Protein AF-A0A2M7ITK6-F1 (afdb_monomer_lite)

Foldseek 3Di:
DDDDDPPPPPPPPPDPDPLPPDDDDDDQVPFDWDWDDDPVWIKTWRWDDDVVDIDIDIDID

Structure (mmCIF, N/CA/C/O backbone):
data_AF-A0A2M7ITK6-F1
#
_entry.id   AF-A0A2M7ITK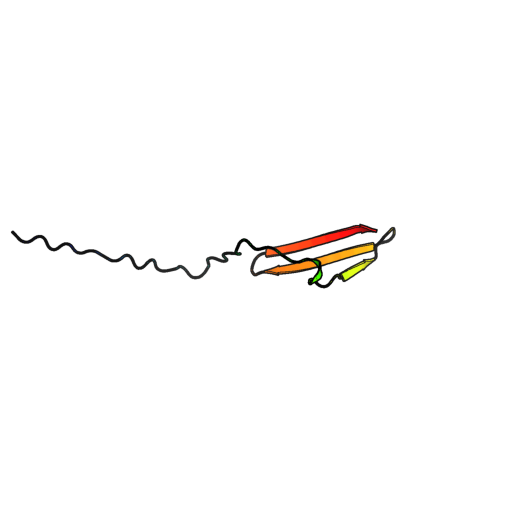6-F1
#
loop_
_atom_site.group_PDB
_atom_site.id
_atom_site.type_symbol
_atom_site.label_atom_id
_atom_site.label_alt_id
_atom_site.label_comp_id
_atom_site.label_asym_id
_atom_site.label_entity_id
_atom_site.label_seq_id
_atom_site.pdbx_PDB_ins_code
_atom_site.Cartn_x
_atom_site.Cartn_y
_atom_site.Cartn_z
_atom_site.occupancy
_atom_site.B_iso_or_equiv
_atom_site.auth_seq_id
_atom_site.auth_comp_id
_atom_site.auth_asym_id
_atom_site.auth_atom_id
_atom_site.pdbx_PDB_model_num
ATOM 1 N N . MET A 1 1 ? -33.306 -15.381 55.749 1.00 44.47 1 MET A N 1
ATOM 2 C CA . MET A 1 1 ? -31.910 -15.739 55.409 1.00 44.47 1 MET A CA 1
ATOM 3 C C . MET A 1 1 ? -31.648 -15.173 54.033 1.00 44.47 1 MET A C 1
ATOM 5 O O . MET A 1 1 ? -31.901 -15.826 53.027 1.00 44.47 1 MET A O 1
ATOM 9 N N . ASP A 1 2 ? -31.260 -13.906 54.026 1.00 38.88 2 ASP A N 1
ATOM 10 C CA . ASP A 1 2 ? -31.159 -13.086 52.828 1.00 38.88 2 ASP A CA 1
ATOM 11 C C . ASP A 1 2 ? -29.862 -13.393 52.092 1.00 38.88 2 ASP A C 1
ATO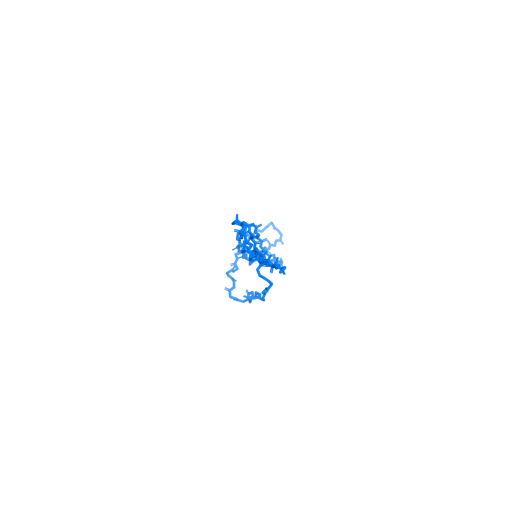M 13 O O . ASP A 1 2 ? -28.778 -13.362 52.674 1.00 38.88 2 ASP A O 1
ATOM 17 N N . LYS A 1 3 ? -29.966 -13.691 50.797 1.00 40.75 3 LYS A N 1
ATOM 18 C CA . LYS A 1 3 ? -28.813 -13.734 49.900 1.00 40.75 3 LYS A CA 1
ATOM 19 C C . LYS A 1 3 ? -28.932 -12.570 48.929 1.00 40.75 3 LYS A C 1
ATOM 21 O O . LYS A 1 3 ? -29.659 -12.642 47.943 1.00 40.75 3 LYS A O 1
ATOM 26 N N . ILE A 1 4 ? -28.211 -11.495 49.228 1.00 46.69 4 ILE A N 1
ATOM 27 C CA . ILE A 1 4 ? -27.957 -10.409 48.283 1.00 46.69 4 ILE A CA 1
ATOM 28 C C . ILE A 1 4 ? -26.959 -10.946 47.255 1.00 46.69 4 ILE A C 1
ATOM 30 O O . ILE A 1 4 ? -25.810 -11.236 47.584 1.00 46.69 4 ILE A O 1
ATOM 34 N N . VAL A 1 5 ? -27.395 -11.099 46.006 1.00 51.03 5 VAL A N 1
ATOM 35 C CA . VAL A 1 5 ? -26.498 -11.380 44.879 1.00 51.03 5 VAL A CA 1
ATOM 36 C C . VAL A 1 5 ? -26.076 -10.040 44.289 1.00 51.03 5 VAL A C 1
ATOM 38 O O . VAL A 1 5 ? -26.810 -9.431 43.513 1.00 51.03 5 VAL A O 1
ATOM 41 N N . VAL A 1 6 ? -24.883 -9.568 44.654 1.00 49.56 6 VAL A N 1
ATOM 42 C CA . VAL A 1 6 ? -24.255 -8.426 43.982 1.00 49.56 6 VAL A CA 1
ATOM 43 C C . VAL A 1 6 ? -23.684 -8.929 42.659 1.00 49.56 6 VAL A C 1
ATOM 45 O O . VAL A 1 6 ? -22.573 -9.449 42.592 1.00 49.56 6 VAL A O 1
ATOM 48 N N . ARG A 1 7 ? -24.463 -8.807 41.581 1.00 49.41 7 ARG A N 1
ATOM 49 C CA . ARG A 1 7 ? -23.956 -9.010 40.223 1.00 49.41 7 ARG A CA 1
ATOM 50 C C . ARG A 1 7 ? -23.238 -7.733 39.804 1.00 49.41 7 ARG A C 1
ATOM 52 O O . ARG A 1 7 ? -23.857 -6.821 39.265 1.00 49.41 7 ARG A O 1
ATOM 59 N N . ILE A 1 8 ? -21.935 -7.668 40.062 1.00 56.81 8 ILE A N 1
ATOM 60 C CA . ILE A 1 8 ? -21.075 -6.662 39.438 1.00 56.81 8 ILE A CA 1
ATOM 61 C C . ILE A 1 8 ? -21.167 -6.909 37.928 1.00 56.81 8 ILE A C 1
ATOM 63 O O . ILE A 1 8 ? -20.668 -7.916 37.423 1.00 56.81 8 ILE A O 1
ATOM 67 N N . LYS A 1 9 ? -21.861 -6.030 37.195 1.00 52.94 9 LYS A N 1
ATOM 68 C CA . LYS A 1 9 ? -21.664 -5.930 35.750 1.00 52.94 9 LYS A CA 1
ATOM 69 C C . LYS A 1 9 ? -20.231 -5.436 35.581 1.00 52.94 9 LYS A C 1
ATOM 71 O O . LYS A 1 9 ? -19.959 -4.267 35.821 1.00 52.94 9 LYS A O 1
ATOM 76 N N . GLN A 1 10 ? -19.306 -6.332 35.239 1.00 53.72 10 GLN A N 1
ATOM 77 C CA . GLN A 1 10 ? -18.025 -5.923 34.675 1.00 53.72 10 GLN A CA 1
ATOM 78 C C . GLN A 1 10 ? -18.333 -5.239 33.342 1.00 53.72 10 GLN A C 1
ATOM 80 O O . GLN A 1 10 ? -18.384 -5.874 32.290 1.00 53.72 10 GLN A O 1
ATOM 85 N N . GLU A 1 11 ? -18.599 -3.939 33.387 1.00 56.12 11 GLU A N 1
ATOM 86 C CA . GLU A 1 11 ? -18.410 -3.088 32.226 1.00 56.12 11 GLU A CA 1
ATOM 87 C C . GLU A 1 11 ? -16.909 -3.100 31.963 1.00 56.12 11 GLU A C 1
ATOM 89 O O . GLU A 1 11 ? -16.122 -2.461 32.659 1.00 56.12 11 GLU A O 1
ATOM 94 N N . ARG A 1 12 ? -16.500 -3.957 31.021 1.00 58.16 12 ARG A N 1
ATOM 95 C CA . ARG A 1 12 ? -15.137 -4.014 30.503 1.00 58.16 12 ARG A CA 1
ATOM 96 C C . ARG A 1 12 ? -14.747 -2.587 30.137 1.00 58.16 12 ARG A C 1
ATOM 98 O O . ARG A 1 12 ? -15.251 -2.052 29.150 1.00 58.16 12 ARG A O 1
ATOM 105 N N . LEU A 1 13 ? -13.859 -1.982 30.924 1.00 55.31 13 LEU A N 1
ATOM 106 C CA . LEU A 1 13 ? -13.136 -0.791 30.509 1.00 55.31 13 LEU A CA 1
ATOM 107 C C . LEU A 1 13 ? -12.420 -1.190 29.218 1.00 55.31 13 LEU A C 1
ATOM 109 O O . LEU A 1 13 ? -11.476 -1.979 29.244 1.00 55.31 13 LEU A O 1
ATOM 113 N N . LYS A 1 14 ? -12.933 -0.731 28.073 1.00 53.97 14 LYS A N 1
ATOM 114 C CA . LYS A 1 14 ? -12.195 -0.799 26.817 1.00 53.97 14 LYS A CA 1
ATOM 115 C C . LYS A 1 14 ? -10.982 0.090 27.024 1.00 53.97 14 LYS A C 1
ATOM 117 O O . LYS A 1 14 ? -11.094 1.311 26.995 1.00 53.97 14 LYS A O 1
ATOM 122 N N . THR A 1 15 ? -9.840 -0.521 27.293 1.00 46.00 15 THR A N 1
ATOM 123 C CA . THR A 1 15 ? -8.553 0.138 27.130 1.00 46.00 15 THR A CA 1
ATOM 124 C C . THR A 1 15 ? -8.517 0.717 25.719 1.00 46.00 15 THR A C 1
ATOM 126 O O . THR A 1 15 ? -8.611 -0.021 24.738 1.00 46.00 15 THR A O 1
ATOM 129 N N . LEU A 1 16 ? -8.462 2.048 25.623 1.00 55.81 16 LEU A N 1
ATOM 130 C CA . LEU A 1 16 ? -8.129 2.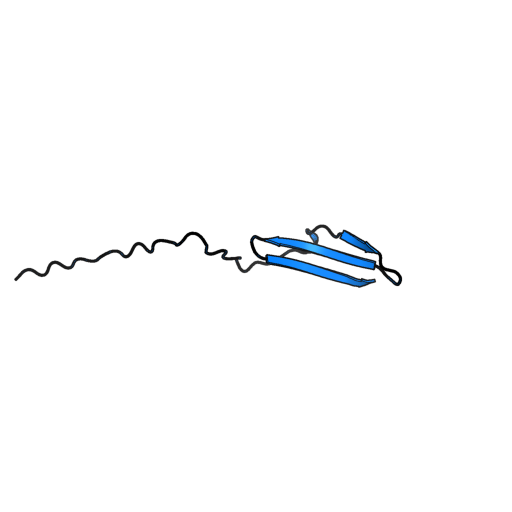758 24.394 1.00 55.81 16 LEU A CA 1
ATOM 131 C C . LEU A 1 16 ? -6.724 2.306 23.999 1.00 55.81 16 LEU A C 1
ATOM 133 O O . LEU A 1 16 ? -5.771 2.701 24.664 1.00 55.81 16 LEU A O 1
ATOM 137 N N . ASN A 1 17 ? -6.650 1.375 23.045 1.00 57.91 17 ASN A N 1
ATOM 138 C CA . ASN A 1 17 ? -5.549 1.096 22.106 1.00 57.91 17 ASN A CA 1
ATOM 139 C C . ASN A 1 17 ? -5.644 -0.342 21.566 1.00 57.91 17 ASN A C 1
ATOM 141 O O . ASN A 1 17 ? -4.649 -1.054 21.454 1.00 57.91 17 ASN A O 1
ATOM 145 N N . GLU A 1 18 ? -6.848 -0.793 21.217 1.00 59.19 18 GLU A N 1
ATOM 146 C CA . GLU A 1 18 ? -6.965 -1.881 20.251 1.00 59.19 18 GLU A CA 1
ATOM 147 C C . GLU A 1 18 ? -6.887 -1.229 18.864 1.00 59.19 18 GLU A C 1
ATOM 149 O O . GLU A 1 18 ? -7.909 -0.802 18.325 1.00 59.19 18 GLU A O 1
ATOM 154 N N . GLU A 1 19 ? -5.684 -1.106 18.289 1.00 64.44 19 GLU A N 1
ATOM 155 C CA . GLU A 1 19 ? -5.533 -0.881 16.842 1.00 64.44 19 GLU A CA 1
ATOM 156 C C . GLU A 1 19 ? -5.986 -2.152 16.105 1.00 64.44 19 GLU A C 1
ATOM 158 O O . GLU A 1 19 ? -5.204 -2.900 15.523 1.00 64.44 19 GLU A O 1
ATOM 163 N N . ASN A 1 20 ? -7.281 -2.456 16.206 1.00 70.75 20 ASN A N 1
ATOM 164 C CA . ASN A 1 20 ? -7.911 -3.550 15.496 1.00 70.75 20 ASN A CA 1
ATOM 165 C C . ASN A 1 20 ? -7.981 -3.144 14.031 1.00 70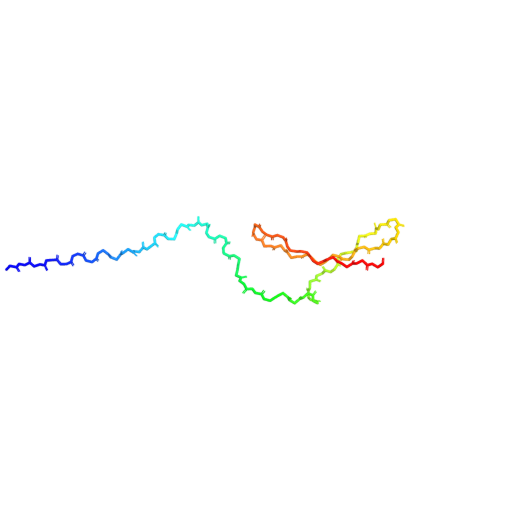.75 20 ASN A C 1
ATOM 167 O O . ASN A 1 20 ? -8.869 -2.394 13.627 1.00 70.75 20 ASN A O 1
ATOM 171 N N . ILE A 1 21 ? -7.040 -3.639 13.237 1.00 77.38 21 ILE A N 1
ATOM 172 C CA . ILE A 1 21 ? -7.126 -3.561 11.785 1.00 77.38 21 ILE A CA 1
ATOM 173 C C . ILE A 1 21 ? -8.138 -4.631 11.363 1.00 77.38 21 ILE A C 1
ATOM 175 O O . ILE A 1 21 ? -7.847 -5.822 11.504 1.00 77.38 21 ILE A O 1
ATOM 179 N N . PRO A 1 22 ? -9.348 -4.252 10.909 1.00 80.88 22 PRO A N 1
ATOM 180 C CA . PRO A 1 22 ? -10.358 -5.230 10.545 1.00 80.88 22 PRO A CA 1
ATOM 181 C C . PRO A 1 22 ? -9.878 -6.053 9.348 1.00 80.88 22 PRO A C 1
ATOM 183 O O . PRO A 1 22 ? -9.234 -5.533 8.433 1.00 80.88 22 PRO A O 1
ATOM 186 N N . PHE A 1 23 ? -10.227 -7.340 9.331 1.00 85.19 23 PHE A N 1
ATOM 187 C CA . PHE A 1 23 ? -10.026 -8.160 8.144 1.00 85.19 23 PHE A CA 1
ATOM 188 C C . PHE A 1 23 ? -10.959 -7.662 7.035 1.00 85.19 23 PHE A C 1
ATOM 190 O O . PHE A 1 23 ? -12.180 -7.683 7.190 1.00 85.19 23 PHE A O 1
ATOM 197 N N . GLN A 1 24 ? -10.383 -7.187 5.934 1.00 88.19 24 GLN A N 1
ATOM 198 C CA . GLN A 1 24 ? -11.113 -6.583 4.823 1.00 88.19 24 GLN A CA 1
ATOM 199 C C . GLN A 1 24 ? -10.470 -6.938 3.484 1.00 88.19 24 GLN A C 1
ATOM 201 O O . GLN A 1 24 ? -9.305 -7.329 3.416 1.00 88.19 24 GLN A O 1
ATOM 206 N N . ILE A 1 25 ? -11.241 -6.769 2.414 1.00 94.06 25 ILE A N 1
ATOM 207 C CA . ILE A 1 25 ? -10.779 -6.941 1.037 1.00 94.06 25 ILE A CA 1
ATOM 208 C C . ILE A 1 25 ? -10.346 -5.569 0.513 1.00 94.06 25 ILE A C 1
ATOM 210 O O . ILE A 1 25 ? -11.091 -4.600 0.640 1.00 94.06 25 ILE A O 1
ATOM 214 N N . ILE A 1 26 ? -9.153 -5.491 -0.076 1.00 93.88 26 ILE A N 1
ATOM 215 C CA . ILE A 1 26 ? -8.646 -4.282 -0.736 1.00 93.88 26 ILE A CA 1
ATOM 216 C C . ILE A 1 26 ? -8.846 -4.451 -2.241 1.00 93.88 26 ILE A C 1
ATOM 218 O O . ILE A 1 26 ? -8.315 -5.393 -2.831 1.00 93.88 26 ILE A O 1
ATOM 222 N N . ASP A 1 27 ? -9.592 -3.535 -2.860 1.00 95.06 27 ASP A N 1
ATOM 223 C CA . ASP A 1 27 ? -9.654 -3.430 -4.318 1.00 95.06 27 ASP A CA 1
ATOM 224 C C . ASP A 1 27 ? -8.454 -2.629 -4.829 1.00 95.06 27 ASP A C 1
ATOM 226 O O . ASP A 1 27 ? -8.436 -1.397 -4.804 1.00 95.06 27 ASP A O 1
ATOM 230 N N . TRP A 1 28 ? -7.428 -3.350 -5.276 1.00 94.12 28 TRP A N 1
ATOM 231 C CA . TRP A 1 28 ? -6.170 -2.768 -5.741 1.00 94.12 28 TRP A CA 1
ATOM 232 C C . TRP A 1 28 ? -6.314 -1.913 -7.002 1.00 94.12 28 TRP A C 1
ATOM 234 O O . TRP A 1 28 ? -5.468 -1.052 -7.222 1.00 94.12 28 TRP A O 1
ATOM 244 N N . ASN A 1 29 ? -7.387 -2.079 -7.786 1.00 94.12 29 ASN A N 1
ATOM 245 C CA . ASN A 1 29 ? -7.627 -1.252 -8.974 1.00 94.12 29 ASN A CA 1
ATOM 246 C C . ASN A 1 29 ? -7.959 0.205 -8.618 1.00 94.12 29 ASN A C 1
ATOM 248 O O . ASN A 1 29 ? -7.780 1.093 -9.445 1.00 94.12 29 ASN A O 1
ATOM 252 N N . ASN A 1 30 ? -8.427 0.446 -7.389 1.00 94.75 30 ASN A N 1
ATOM 253 C CA . ASN A 1 30 ? -8.766 1.776 -6.882 1.00 94.75 30 ASN A CA 1
ATOM 254 C C . ASN A 1 30 ? -7.633 2.423 -6.068 1.00 94.75 30 ASN A C 1
ATOM 256 O O . ASN A 1 30 ? -7.787 3.543 -5.584 1.00 94.75 30 ASN A O 1
ATOM 260 N N . VAL A 1 31 ? -6.500 1.737 -5.890 1.00 96.31 31 VAL A N 1
ATOM 261 C CA . VAL A 1 31 ? -5.336 2.274 -5.177 1.00 96.31 31 VAL A CA 1
ATOM 262 C C . VAL A 1 31 ? -4.390 2.908 -6.188 1.00 96.31 31 VAL A C 1
ATOM 264 O O . VAL A 1 31 ? -3.987 2.251 -7.141 1.00 96.31 31 VAL A O 1
ATOM 267 N N . GLU A 1 32 ? -3.988 4.158 -5.957 1.00 96.69 32 GLU A N 1
ATOM 268 C CA . GLU A 1 32 ? -3.046 4.858 -6.833 1.00 96.69 32 GLU A CA 1
ATOM 269 C C . GLU A 1 32 ? -1.718 4.091 -6.959 1.00 96.69 32 GLU A C 1
ATOM 271 O O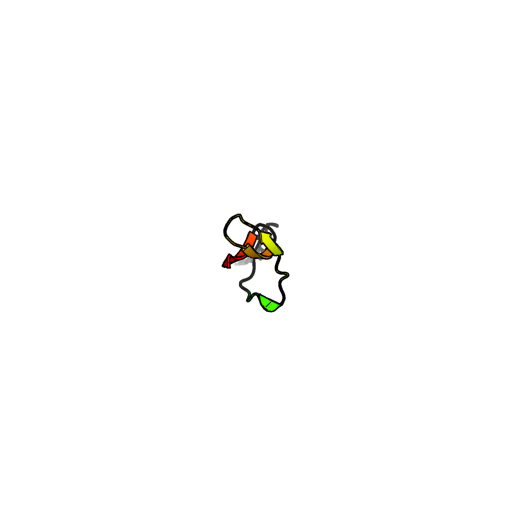 . GLU A 1 32 ? -1.097 3.696 -5.964 1.00 96.69 32 GLU A O 1
ATOM 276 N N . THR A 1 33 ? -1.292 3.882 -8.205 1.00 97.25 33 THR A N 1
ATOM 277 C CA . THR A 1 33 ? -0.005 3.272 -8.535 1.00 97.25 33 THR A CA 1
ATOM 278 C C . THR A 1 33 ? 1.052 4.359 -8.666 1.00 97.25 33 THR A C 1
ATOM 280 O O . THR A 1 33 ? 0.909 5.278 -9.467 1.00 97.25 33 THR A O 1
ATOM 283 N N . THR A 1 34 ? 2.160 4.212 -7.945 1.00 97.56 34 THR A N 1
ATOM 284 C CA . THR A 1 34 ? 3.344 5.070 -8.102 1.00 97.56 34 THR A CA 1
ATOM 285 C C . THR A 1 34 ? 4.451 4.311 -8.824 1.00 97.56 34 THR A C 1
ATOM 287 O O . THR A 1 34 ? 4.734 3.161 -8.488 1.00 97.56 34 THR A O 1
ATOM 290 N N . GLU A 1 35 ? 5.067 4.931 -9.829 1.00 97.69 35 GLU A N 1
ATOM 291 C CA . GLU A 1 35 ? 6.178 4.346 -10.587 1.00 97.69 35 GLU A CA 1
ATOM 292 C C . GLU A 1 35 ? 7.524 4.748 -9.971 1.00 97.69 35 GLU A C 1
ATOM 294 O O . GLU A 1 35 ? 7.786 5.924 -9.714 1.00 97.69 35 GLU A O 1
ATOM 299 N N . HIS A 1 36 ? 8.393 3.760 -9.773 1.00 96.69 36 HIS A N 1
ATOM 300 C CA . HIS A 1 36 ? 9.751 3.911 -9.262 1.00 96.69 36 HIS A CA 1
ATOM 301 C C . HIS A 1 36 ? 10.718 3.326 -10.284 1.00 96.69 36 HIS A C 1
ATOM 303 O O . HIS A 1 36 ? 10.824 2.107 -10.432 1.00 96.69 36 HIS A O 1
ATOM 309 N N . LYS A 1 37 ? 11.413 4.201 -11.009 1.00 97.06 37 LYS A N 1
ATOM 310 C CA . LYS A 1 37 ? 12.361 3.801 -12.053 1.00 97.06 37 LYS A CA 1
ATOM 311 C C . LYS A 1 37 ? 13.656 3.285 -11.431 1.00 97.06 37 LYS A C 1
ATOM 313 O O . LYS A 1 37 ? 14.254 3.962 -10.597 1.00 97.06 37 LYS A O 1
ATOM 318 N N . GLY A 1 38 ? 14.079 2.097 -11.850 1.00 94.06 38 GLY A N 1
ATOM 319 C CA . GLY A 1 38 ? 15.390 1.523 -11.562 1.00 94.06 38 GLY A CA 1
ATOM 320 C C . GLY A 1 38 ? 16.303 1.568 -12.788 1.00 94.06 38 GLY A C 1
ATOM 321 O O . GLY A 1 38 ? 15.917 2.034 -13.857 1.00 94.06 38 GLY A O 1
ATOM 322 N N . GLU A 1 39 ? 17.526 1.059 -12.645 1.00 93.81 39 GLU A N 1
ATOM 323 C CA . GLU A 1 39 ? 18.505 1.040 -13.744 1.00 93.81 39 GLU A CA 1
ATOM 324 C C . GLU A 1 39 ? 18.132 0.056 -14.865 1.00 93.81 39 GLU A C 1
ATOM 326 O O . GLU A 1 39 ? 18.402 0.322 -16.033 1.00 93.81 39 GLU A O 1
ATOM 331 N N . GLN A 1 40 ? 17.510 -1.076 -14.518 1.00 92.88 40 GLN A N 1
ATOM 332 C CA . GLN A 1 40 ? 17.197 -2.174 -15.448 1.00 92.88 40 GLN A CA 1
ATOM 333 C C . GLN A 1 40 ? 15.693 -2.418 -15.643 1.00 92.88 40 GLN A C 1
ATOM 335 O O . GLN A 1 40 ? 15.314 -3.369 -16.317 1.00 92.88 40 GLN A O 1
ATOM 340 N N . GLY A 1 41 ? 14.831 -1.590 -15.053 1.00 94.75 41 GLY A N 1
ATOM 341 C CA . GLY A 1 41 ? 13.383 -1.790 -15.090 1.00 94.75 41 GLY A CA 1
ATOM 342 C C . GLY A 1 41 ? 12.640 -0.777 -14.231 1.00 94.75 41 GLY A C 1
ATOM 343 O O . GLY A 1 41 ? 13.238 0.163 -13.704 1.00 94.75 41 GLY A O 1
ATOM 344 N N . SER A 1 42 ? 11.334 -0.973 -14.075 1.00 97.56 42 SER A N 1
ATOM 345 C CA . SER A 1 42 ? 10.483 -0.107 -13.252 1.00 97.56 42 SER A CA 1
ATOM 346 C C . SER A 1 42 ? 9.701 -0.923 -12.236 1.00 97.56 42 SER A C 1
ATOM 348 O O . SER A 1 42 ? 9.280 -2.046 -12.508 1.00 97.56 42 SER A O 1
ATOM 350 N N . ALA A 1 43 ? 9.521 -0.352 -11.049 1.00 97.50 43 ALA A N 1
ATOM 351 C CA . ALA A 1 43 ? 8.691 -0.913 -9.999 1.00 97.50 43 ALA A CA 1
ATOM 352 C C . ALA A 1 43 ? 7.423 -0.070 -9.842 1.00 97.50 43 ALA A C 1
ATOM 354 O O . ALA A 1 43 ? 7.484 1.141 -9.646 1.00 97.50 43 ALA A O 1
ATOM 355 N N . PHE A 1 44 ? 6.271 -0.720 -9.885 1.00 97.50 44 PHE A N 1
ATOM 356 C CA . PHE A 1 44 ? 4.958 -0.106 -9.741 1.00 97.50 44 PHE A CA 1
ATOM 357 C C . PHE A 1 44 ? 4.410 -0.443 -8.362 1.00 97.50 44 PHE A C 1
ATOM 359 O O . PHE A 1 44 ? 4.310 -1.615 -8.001 1.00 97.50 44 PHE A O 1
ATOM 366 N N . TRP A 1 45 ? 4.141 0.578 -7.556 1.00 97.75 45 TRP A N 1
ATOM 367 C CA . TRP A 1 45 ? 3.791 0.439 -6.146 1.00 97.75 45 TRP A CA 1
ATOM 368 C C . TRP A 1 45 ? 2.366 0.922 -5.903 1.00 97.75 45 TRP A C 1
ATOM 370 O O . TRP A 1 45 ? 2.103 2.119 -6.016 1.00 97.75 45 TRP A O 1
ATOM 380 N N . ASN A 1 46 ? 1.492 0.033 -5.438 1.00 98.25 46 ASN A N 1
ATOM 381 C CA . ASN A 1 46 ? 0.185 0.383 -4.880 1.00 98.25 46 ASN A CA 1
ATOM 382 C C . ASN A 1 46 ? 0.292 0.315 -3.357 1.00 98.25 46 ASN A C 1
ATOM 384 O O . ASN A 1 46 ? 0.555 -0.755 -2.806 1.00 98.25 46 ASN A O 1
ATOM 388 N N . THR A 1 47 ? 0.147 1.450 -2.667 1.00 97.00 47 THR A N 1
ATOM 389 C CA . THR A 1 47 ? 0.370 1.538 -1.212 1.00 97.00 47 THR A CA 1
ATOM 390 C C . THR A 1 47 ? -0.917 1.891 -0.479 1.00 97.00 47 THR A C 1
ATOM 392 O O . THR A 1 47 ? -1.551 2.890 -0.798 1.00 97.00 47 THR A O 1
ATOM 395 N N . VAL A 1 48 ? -1.251 1.121 0.557 1.00 95.06 48 VAL A N 1
ATOM 396 C CA . VAL A 1 48 ? -2.327 1.430 1.506 1.00 95.06 48 VAL A CA 1
ATOM 397 C C . VAL A 1 48 ? -1.725 1.583 2.902 1.00 95.06 48 VAL A C 1
ATOM 399 O O . VAL A 1 48 ? -0.946 0.737 3.352 1.00 95.06 48 VAL A O 1
ATOM 402 N N . GLN A 1 49 ? -2.073 2.671 3.588 1.00 92.75 49 GLN A N 1
ATOM 403 C CA . GLN A 1 49 ? -1.602 2.980 4.936 1.00 92.75 49 GLN A CA 1
ATOM 404 C C . GLN A 1 49 ? -2.771 2.934 5.925 1.00 92.75 49 GLN A C 1
ATOM 406 O O . GLN A 1 49 ? -3.729 3.691 5.800 1.00 92.75 49 GLN A O 1
ATOM 411 N N . PHE A 1 50 ? -2.649 2.081 6.935 1.00 89.62 50 PHE A N 1
ATOM 412 C CA . PHE A 1 50 ? -3.491 2.049 8.128 1.00 89.62 50 PHE A CA 1
ATOM 413 C C . PHE A 1 50 ? -2.689 2.558 9.339 1.00 89.62 50 PHE A C 1
ATOM 415 O O . PHE A 1 50 ? -1.453 2.622 9.272 1.00 89.62 50 PHE A O 1
ATOM 422 N N . PRO A 1 51 ? -3.341 2.910 10.460 1.00 87.62 51 PRO A N 1
ATOM 423 C CA . PRO A 1 51 ? -2.645 3.055 11.738 1.00 87.62 51 PRO A CA 1
ATOM 424 C C . PRO A 1 51 ? -1.838 1.782 12.035 1.00 87.62 51 PRO A C 1
ATOM 426 O O . PRO A 1 51 ? -2.349 0.676 11.863 1.00 87.62 51 PRO A O 1
ATOM 429 N N . GLY A 1 52 ? -0.543 1.933 12.318 1.00 86.62 52 GLY A N 1
ATOM 430 C CA . GLY A 1 52 ? 0.342 0.814 12.665 1.00 86.62 52 GLY A CA 1
ATOM 431 C C . GLY A 1 52 ? 0.708 -0.171 11.541 1.00 86.62 52 GLY A C 1
ATOM 432 O O . GLY A 1 52 ? 1.601 -0.993 11.742 1.00 86.62 52 GLY A O 1
ATOM 433 N N . LEU A 1 53 ? 0.099 -0.096 10.348 1.00 88.44 53 LEU A N 1
ATOM 434 C CA . LEU A 1 53 ? 0.330 -1.053 9.257 1.00 88.44 53 LEU A CA 1
ATOM 435 C C . LEU A 1 53 ? 0.387 -0.384 7.885 1.00 88.44 53 LEU A C 1
ATOM 437 O O . LEU A 1 53 ? -0.523 0.331 7.476 1.00 88.44 53 LEU A O 1
ATOM 441 N N . ARG A 1 54 ? 1.430 -0.708 7.120 1.00 93.56 54 ARG A N 1
ATOM 442 C CA . ARG A 1 54 ? 1.559 -0.319 5.715 1.00 93.56 54 ARG A CA 1
ATOM 443 C C . ARG A 1 54 ? 1.581 -1.560 4.839 1.00 93.56 54 ARG A C 1
ATOM 445 O O . ARG A 1 54 ? 2.458 -2.404 5.002 1.00 93.56 54 ARG A O 1
ATOM 452 N N . ILE A 1 55 ? 0.659 -1.634 3.888 1.00 94.56 55 ILE A N 1
ATOM 453 C CA . ILE A 1 55 ? 0.569 -2.725 2.917 1.00 94.56 55 ILE A CA 1
ATOM 454 C C . ILE A 1 55 ? 0.944 -2.168 1.548 1.00 94.56 55 ILE A C 1
ATOM 456 O O . ILE A 1 55 ? 0.504 -1.082 1.168 1.00 94.56 55 ILE A O 1
ATOM 460 N N . ARG A 1 56 ? 1.769 -2.902 0.802 1.00 96.88 56 ARG A N 1
ATOM 461 C CA . ARG A 1 56 ? 2.140 -2.534 -0.561 1.00 96.88 56 ARG A CA 1
ATOM 462 C C . ARG A 1 56 ? 2.185 -3.761 -1.455 1.00 96.88 56 ARG A C 1
ATOM 464 O O . ARG A 1 56 ? 2.815 -4.749 -1.092 1.00 96.88 56 ARG A O 1
ATOM 471 N N . ILE A 1 57 ? 1.574 -3.652 -2.629 1.00 96.56 57 ILE A N 1
ATOM 472 C CA . ILE A 1 57 ? 1.837 -4.551 -3.753 1.00 96.56 57 ILE A CA 1
ATOM 473 C C . ILE A 1 57 ? 2.860 -3.874 -4.657 1.00 96.56 57 ILE A C 1
ATOM 475 O O . ILE A 1 57 ? 2.743 -2.683 -4.952 1.00 96.56 57 ILE A O 1
ATOM 479 N N . VAL A 1 58 ? 3.886 -4.633 -5.040 1.00 96.94 58 VAL A N 1
ATOM 480 C CA . VAL A 1 58 ? 4.933 -4.189 -5.958 1.00 96.94 58 VAL A CA 1
ATOM 481 C C . VAL A 1 58 ? 4.951 -5.115 -7.163 1.00 96.94 58 VAL A C 1
ATOM 483 O O . VAL A 1 58 ? 5.107 -6.325 -7.006 1.00 96.94 58 VAL A O 1
ATOM 486 N N . THR A 1 59 ? 4.836 -4.528 -8.348 1.00 96.88 59 THR A N 1
ATOM 487 C CA . THR A 1 59 ? 4.983 -5.225 -9.628 1.00 96.88 59 THR A CA 1
ATOM 488 C C . THR A 1 59 ? 6.209 -4.680 -10.348 1.00 96.88 59 THR A C 1
ATOM 490 O O . THR A 1 59 ? 6.445 -3.474 -10.320 1.00 96.88 59 THR A O 1
ATOM 493 N N . TYR A 1 60 ? 6.983 -5.549 -10.991 1.00 96.00 60 TYR A N 1
ATOM 494 C CA . TYR A 1 60 ? 8.163 -5.172 -11.770 1.00 96.00 60 TYR A CA 1
ATOM 495 C C . TYR A 1 60 ? 7.899 -5.404 -13.258 1.00 96.00 60 TY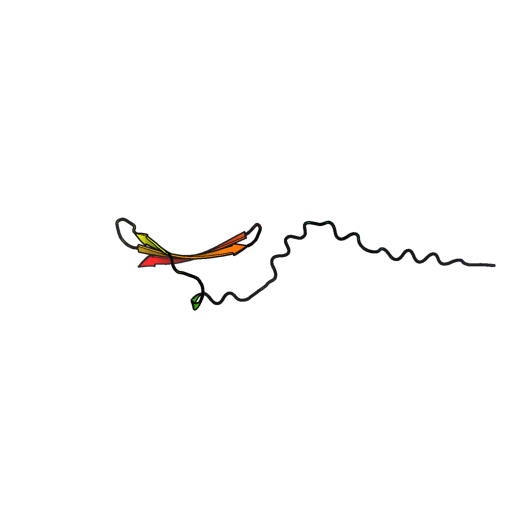R A C 1
ATOM 497 O O . TYR A 1 60 ? 7.210 -6.366 -13.608 1.00 96.00 60 TYR A O 1
ATOM 505 N N . SER A 1 61 ? 8.437 -4.528 -14.107 1.00 90.25 61 SER A N 1
ATOM 506 C CA . SER A 1 61 ? 8.495 -4.691 -15.567 1.00 90.25 61 SER A CA 1
ATOM 507 C C . SER A 1 61 ? 9.903 -5.012 -16.032 1.00 90.25 61 SER A C 1
ATOM 509 O O . SER A 1 61 ? 10.809 -4.294 -15.540 1.00 90.25 61 SER A O 1
#

pLDDT: mean 80.35, std 19.89, range [38.88, 98.25]

Secondary structure (DSSP, 8-state):
---------------S-----------GGGSPEEEEE-SS-EEEEEEEEETTEEEEEEEE-

Radius of gyration: 24.1 Å; chains: 1; bounding box: 50×21×71 Å

Sequence (61 aa):
MDKIVVRIKQERLKTLNEENIPFQIIDWNNVETTEHKGEQGSAFWNTVQFPGLRIRIVTYS